Protein AF-A0A7S1DFW3-F1 (afdb_monomer)

Foldseek 3Di:
DVCLPDADDPPPPDPVCSVVSVVVNVVSVVVVVVVVVVVVVVVVLVVVLVVLVVVLVVLVCVPVVDPDDPVSVVVSVVSNVVSVVVVVVSVVVVVVVVVVVVVPPPPDD

InterPro domains:
  IPR003660 HAMP domain [PS50885] (4-36)
  IPR003661 Signal transduction histidine kinase, dimerisation/phosphoacceptor domain [PF00512] (39-103)
  IPR003661 Signal transduction histidine kinase, dimerisation/phosphoacceptor domain [SM00388] (37-103)
  IPR003661 Signal transduction histidine kinase, dimerisation/phosphoacceptor domain [cd00082] (36-99)
  IPR036097 Signal transduction histidine kinase, dimerisation/phosphoacceptor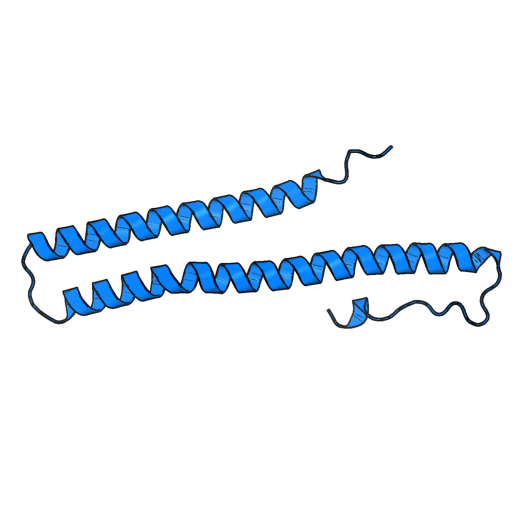 domain superfamily [SSF47384] (20-103)
  IPR050428 Two-component system sensor histidine kinase [PTHR45436] (8-105)

Mean predicted aligned error: 8.27 Å

Solvent-accessible surface area (backbone atoms only — not comparable to full-atom values): 6391 Å² total; per-residue (Å²): 120,86,70,55,79,64,68,75,77,66,80,93,56,56,78,86,48,42,63,52,44,52,54,50,40,53,51,39,50,55,54,42,52,54,48,54,53,51,52,52,52,53,52,53,48,56,52,63,56,45,54,52,52,52,49,45,50,53,53,49,52,62,54,70,72,49,94,71,54,74,65,60,53,49,53,53,51,51,56,40,49,53,45,50,50,51,52,51,48,52,54,50,52,51,56,49,51,64,50,50,71,71,58,70,79,81,80,85,132

Structure (mmCIF, N/CA/C/O backbone):
data_AF-A0A7S1DFW3-F1
#
_entry.id   AF-A0A7S1DFW3-F1
#
loop_
_atom_site.group_PDB
_atom_site.id
_atom_site.type_symbol
_atom_site.label_atom_id
_atom_site.label_alt_id
_atom_site.label_comp_id
_atom_site.label_asym_id
_atom_site.label_entity_id
_atom_site.label_seq_id
_atom_site.pdbx_PDB_ins_code
_atom_site.Cartn_x
_atom_site.Cartn_y
_atom_site.Cartn_z
_atom_site.occupancy
_atom_site.B_iso_or_equiv
_atom_site.auth_seq_id
_atom_site.auth_comp_id
_atom_site.auth_asym_id
_atom_site.auth_atom_id
_atom_site.pdbx_PDB_model_num
ATOM 1 N N . PRO A 1 1 ? -6.411 -7.796 17.836 1.00 51.22 1 PRO A N 1
ATOM 2 C CA . PRO A 1 1 ? -6.300 -8.142 19.282 1.00 51.22 1 PRO A CA 1
ATOM 3 C C . PRO A 1 1 ? -7.459 -9.057 19.731 1.00 51.22 1 PRO A C 1
ATOM 5 O O . PRO A 1 1 ? -8.610 -8.639 19.691 1.00 51.22 1 PRO A O 1
ATOM 8 N N . ARG A 1 2 ? -7.179 -10.301 20.155 1.00 54.50 2 ARG A N 1
ATOM 9 C CA . ARG A 1 2 ? -8.213 -11.306 20.514 1.00 54.50 2 ARG A CA 1
ATOM 10 C C . ARG A 1 2 ? -9.124 -10.928 21.695 1.00 54.50 2 ARG A C 1
ATOM 12 O O . ARG A 1 2 ? -10.146 -11.567 21.886 1.00 54.50 2 ARG A O 1
ATOM 19 N N . ALA A 1 3 ? -8.760 -9.925 22.494 1.00 65.75 3 ALA A N 1
ATOM 20 C CA . ALA A 1 3 ? -9.530 -9.527 23.675 1.00 65.75 3 ALA A CA 1
ATOM 21 C C . ALA A 1 3 ? -10.762 -8.661 23.349 1.00 65.75 3 ALA A C 1
ATOM 23 O O . ALA A 1 3 ? -11.665 -8.573 24.171 1.00 65.75 3 ALA A O 1
ATOM 24 N N . LEU A 1 4 ? -10.817 -8.047 22.159 1.00 65.00 4 LEU A N 1
ATOM 25 C CA . LEU A 1 4 ? -11.912 -7.147 21.779 1.00 65.00 4 LEU A CA 1
ATOM 26 C C . LEU A 1 4 ? -13.193 -7.875 21.384 1.00 65.00 4 LEU A C 1
ATOM 28 O O . LEU A 1 4 ? -14.224 -7.228 21.341 1.00 65.00 4 LEU A O 1
ATOM 32 N N . SER A 1 5 ? -13.156 -9.183 21.119 1.00 74.88 5 SER A N 1
ATOM 33 C CA . SER A 1 5 ? -14.349 -9.995 20.844 1.00 74.88 5 SER A CA 1
ATOM 34 C C . SER A 1 5 ? -15.020 -10.520 22.117 1.00 74.88 5 SER A C 1
ATOM 36 O O . SER A 1 5 ? -16.116 -11.071 22.057 1.00 74.88 5 SER A O 1
ATOM 38 N N . LEU A 1 6 ? -14.365 -10.386 23.275 1.00 80.12 6 LEU A N 1
ATOM 39 C CA . LEU A 1 6 ? -14.953 -10.749 24.558 1.00 80.12 6 LEU A CA 1
ATOM 40 C C . LEU A 1 6 ? -15.953 -9.657 24.965 1.00 80.12 6 LEU A C 1
ATOM 42 O O . LEU A 1 6 ? -15.651 -8.467 24.867 1.00 80.12 6 LEU A O 1
ATOM 46 N N . ARG A 1 7 ? -17.151 -10.050 25.398 1.00 83.81 7 ARG A N 1
ATOM 47 C CA . ARG A 1 7 ? -18.192 -9.133 25.887 1.00 83.81 7 ARG A CA 1
ATOM 48 C C . ARG A 1 7 ? -18.431 -9.364 27.371 1.00 83.81 7 ARG A C 1
ATOM 50 O O . ARG A 1 7 ? -18.241 -10.476 27.869 1.00 83.81 7 ARG A O 1
ATOM 57 N N . LEU A 1 8 ? -18.848 -8.313 28.069 1.00 85.31 8 LEU A N 1
ATOM 58 C CA . LEU A 1 8 ? -19.350 -8.451 29.430 1.00 85.31 8 LEU A CA 1
ATOM 59 C C . LEU A 1 8 ? -20.696 -9.180 29.381 1.00 85.31 8 LEU A C 1
ATOM 61 O O . LEU A 1 8 ? -21.563 -8.826 28.582 1.00 85.31 8 LEU A O 1
ATOM 65 N N . SER A 1 9 ? -20.849 -10.206 30.218 1.00 84.00 9 SER A N 1
ATOM 66 C CA . SER A 1 9 ? -22.119 -10.916 30.380 1.00 84.00 9 SER A CA 1
ATOM 67 C C . SER A 1 9 ? -23.075 -10.083 31.230 1.00 84.00 9 SER A C 1
ATOM 69 O O . SER A 1 9 ? -22.671 -9.562 32.267 1.00 84.00 9 SER A O 1
ATOM 71 N N . SER A 1 10 ? -24.340 -10.000 30.820 1.00 80.88 10 SER A N 1
ATOM 72 C CA . SER A 1 10 ? -25.428 -9.420 31.618 1.00 80.88 10 SER A CA 1
ATOM 73 C C . SER A 1 10 ? -26.078 -10.429 32.576 1.00 80.88 10 SER A C 1
ATOM 75 O O . SER A 1 10 ? -26.918 -10.059 33.391 1.00 80.88 10 SER A O 1
ATOM 77 N N . GLN A 1 11 ? -25.692 -11.713 32.538 1.00 82.69 11 GLN A N 1
ATOM 78 C CA . GLN A 1 11 ? -26.277 -12.719 33.431 1.00 82.69 11 GLN A CA 1
ATOM 79 C C . GLN A 1 11 ? -25.897 -12.477 34.897 1.00 82.69 11 GLN A C 1
ATOM 81 O O . GLN A 1 11 ? -24.722 -12.507 35.257 1.00 82.69 11 GLN A O 1
ATOM 86 N N . GLY A 1 12 ? -26.913 -12.322 35.751 1.00 80.19 12 GLY A N 1
ATOM 87 C CA . GLY A 1 12 ? -26.749 -12.187 37.203 1.00 80.19 12 GLY A CA 1
ATOM 88 C C . GLY A 1 12 ? -26.327 -10.793 37.669 1.00 80.19 12 GLY A C 1
ATOM 89 O O . GLY A 1 12 ? -25.971 -10.631 38.836 1.00 80.19 12 GLY A O 1
ATOM 90 N N . VAL A 1 13 ? -26.357 -9.802 36.778 1.00 84.94 13 VAL A N 1
ATOM 91 C CA . VAL A 1 13 ? -26.062 -8.403 37.097 1.00 84.94 13 VAL A CA 1
ATOM 92 C C . VAL A 1 13 ? -27.362 -7.708 37.538 1.00 84.94 13 VAL A C 1
ATOM 94 O O . VAL A 1 13 ? -28.440 -8.069 37.075 1.00 84.94 13 VAL A O 1
ATOM 97 N N . SER A 1 14 ? -27.299 -6.763 38.482 1.00 85.25 14 SER A N 1
ATOM 98 C CA . SER A 1 14 ? -28.486 -5.997 38.886 1.00 85.25 14 SER A CA 1
ATOM 99 C C . SER A 1 14 ? -28.946 -5.067 37.758 1.00 85.25 14 SER A C 1
ATOM 101 O O . SER A 1 14 ? -28.129 -4.640 36.941 1.00 85.25 14 SER A O 1
ATOM 103 N N . ALA A 1 15 ? -30.236 -4.725 37.730 1.00 81.19 15 ALA A N 1
ATOM 104 C CA . ALA A 1 15 ? -30.826 -3.903 36.670 1.00 81.19 15 ALA A CA 1
ATOM 105 C C . ALA A 1 15 ? -30.106 -2.551 36.486 1.00 81.19 15 ALA A C 1
ATOM 107 O O . ALA A 1 15 ? -29.966 -2.066 35.370 1.00 81.19 15 ALA A O 1
ATOM 108 N N . GLU A 1 16 ? -29.574 -1.962 37.561 1.00 82.12 16 GLU A N 1
ATOM 109 C CA . GLU A 1 16 ? -28.829 -0.694 37.514 1.00 82.12 16 GLU A CA 1
ATOM 110 C C . GLU A 1 16 ? -27.472 -0.806 36.801 1.00 82.12 16 GLU A C 1
ATOM 112 O O . GLU A 1 16 ? -26.908 0.195 36.361 1.00 82.12 16 GLU A O 1
ATOM 117 N N . LEU A 1 17 ? -26.920 -2.015 36.715 1.00 86.94 17 LEU A N 1
ATOM 118 C CA . LEU A 1 17 ? -25.633 -2.294 36.088 1.00 86.94 17 LEU A CA 1
ATOM 119 C C . LEU A 1 17 ? -25.786 -2.871 34.671 1.00 86.94 17 LEU A C 1
ATOM 121 O O . LEU A 1 17 ? -24.802 -2.876 33.930 1.00 86.94 17 LEU A O 1
ATOM 125 N N . GLU A 1 18 ? -26.985 -3.304 34.267 1.00 88.81 18 GLU A N 1
ATOM 126 C CA . GLU A 1 18 ? -27.271 -3.736 32.890 1.00 88.81 18 GLU A CA 1
ATOM 127 C C . GLU A 1 18 ? -26.979 -2.611 31.884 1.00 88.81 18 GLU A C 1
ATOM 129 O O . GLU A 1 18 ? -26.243 -2.822 30.918 1.00 88.81 18 GLU A O 1
ATOM 134 N N . ASP A 1 19 ? -27.419 -1.382 32.171 1.00 87.25 19 ASP A N 1
ATOM 135 C CA . ASP A 1 19 ? -27.167 -0.211 31.315 1.00 87.25 19 ASP A CA 1
ATOM 136 C C . ASP A 1 19 ? -25.668 0.100 31.144 1.00 87.25 19 ASP A C 1
ATOM 138 O O . ASP A 1 19 ? -25.217 0.572 30.087 1.00 87.25 19 ASP A O 1
ATOM 142 N N . LEU A 1 20 ? -24.870 -0.168 32.183 1.00 88.75 20 LEU A N 1
ATOM 143 C CA . LEU A 1 20 ? -23.419 0.004 32.153 1.00 88.75 20 LEU A CA 1
ATOM 144 C C . LEU A 1 20 ? -22.749 -1.091 31.316 1.00 88.75 20 LEU A C 1
ATOM 146 O O . LEU A 1 20 ? -21.878 -0.779 30.499 1.00 88.75 20 LEU A O 1
ATOM 150 N N . VAL A 1 21 ? -23.164 -2.349 31.497 1.00 91.75 21 VAL A N 1
ATOM 151 C CA . VAL A 1 21 ? -22.707 -3.501 30.701 1.00 91.75 21 VAL A CA 1
ATOM 152 C C . VAL A 1 21 ? -22.962 -3.244 29.216 1.00 91.75 21 VAL A C 1
ATOM 154 O O . VAL A 1 21 ? -22.049 -3.381 28.397 1.00 91.75 21 VAL A O 1
ATOM 157 N N . ASP A 1 22 ? -24.158 -2.775 28.879 1.00 89.94 22 ASP A N 1
ATOM 158 C CA . ASP A 1 22 ? -24.550 -2.439 27.514 1.00 89.94 22 ASP A CA 1
ATOM 159 C C . ASP A 1 22 ? -23.736 -1.277 26.940 1.00 89.94 22 ASP A C 1
ATOM 161 O O . ASP A 1 22 ? -23.247 -1.341 25.809 1.00 89.94 22 ASP A O 1
ATOM 165 N N . SER A 1 23 ? -23.545 -0.211 27.718 1.00 90.44 23 SER A N 1
ATOM 166 C CA . SER A 1 23 ? -22.745 0.943 27.290 1.00 90.44 23 SER A CA 1
ATOM 167 C C . SER A 1 23 ? -21.280 0.576 27.058 1.00 90.44 23 SER A C 1
ATOM 169 O O . SER A 1 23 ? -20.674 1.043 26.091 1.00 90.44 23 SER A O 1
ATOM 171 N N . PHE A 1 24 ? -20.719 -0.297 27.895 1.00 90.31 24 PHE A N 1
ATOM 172 C CA . PHE A 1 24 ? -19.356 -0.791 27.740 1.00 90.31 24 PHE A CA 1
ATOM 173 C C . PHE A 1 24 ? -19.211 -1.699 26.514 1.00 90.31 24 PHE A C 1
ATOM 175 O O . PHE A 1 24 ? -18.289 -1.515 25.720 1.00 90.31 24 PHE A O 1
ATOM 182 N N . ASN A 1 25 ? -20.147 -2.629 26.307 1.00 91.75 25 ASN A N 1
ATOM 183 C CA . ASN A 1 25 ? -20.162 -3.494 25.128 1.00 91.75 25 ASN A CA 1
ATOM 184 C C . ASN A 1 25 ? -20.278 -2.676 23.828 1.00 91.75 25 ASN A C 1
ATOM 186 O O . ASN A 1 25 ? -19.519 -2.928 22.895 1.00 91.75 25 ASN A O 1
ATOM 190 N N . ARG A 1 26 ? -21.103 -1.618 23.797 1.00 91.25 26 ARG A N 1
ATOM 191 C CA . ARG A 1 26 ? -21.157 -0.679 22.659 1.00 91.25 26 ARG A CA 1
ATOM 192 C C . ARG A 1 26 ? -19.833 0.047 22.416 1.00 91.25 26 ARG A C 1
ATOM 194 O O . ARG A 1 26 ? -19.457 0.278 21.269 1.00 91.25 26 ARG A O 1
ATOM 201 N N . ALA A 1 27 ? -19.119 0.438 23.472 1.00 89.81 27 ALA A N 1
ATOM 202 C CA . ALA A 1 27 ? -17.794 1.038 23.324 1.00 89.81 27 ALA A CA 1
ATOM 203 C C . ALA A 1 27 ? -16.786 0.031 22.739 1.00 89.81 27 ALA A C 1
ATOM 205 O O . ALA A 1 27 ? -16.023 0.389 21.840 1.00 89.81 27 ALA A O 1
ATOM 206 N N . LEU A 1 28 ? -16.827 -1.231 23.185 1.00 91.06 28 LEU A N 1
ATOM 207 C CA . LEU A 1 28 ? -16.022 -2.315 22.614 1.00 91.06 28 LEU A CA 1
ATOM 208 C C . LEU A 1 28 ? -16.350 -2.563 21.137 1.00 91.06 28 LEU A C 1
ATOM 210 O O . LEU A 1 28 ? -15.422 -2.727 20.349 1.00 91.06 28 LEU A O 1
ATOM 214 N N . ASP A 1 29 ? -17.627 -2.526 20.748 1.00 89.94 29 ASP A N 1
ATOM 215 C CA . ASP A 1 29 ? -18.044 -2.675 19.347 1.00 89.94 29 ASP A CA 1
ATOM 216 C C . ASP A 1 29 ? -17.436 -1.581 18.460 1.00 89.94 29 ASP A C 1
ATOM 218 O O . ASP A 1 29 ? -16.923 -1.871 17.379 1.00 89.94 29 ASP A O 1
ATOM 222 N N . ARG A 1 30 ? -17.417 -0.326 18.930 1.00 87.06 30 ARG A N 1
ATOM 223 C CA . ARG A 1 30 ? -16.800 0.792 18.192 1.00 87.06 30 ARG A CA 1
ATOM 224 C C . ARG A 1 30 ? -15.296 0.590 18.006 1.00 87.06 30 ARG A C 1
ATOM 226 O O . ARG A 1 30 ? -14.785 0.833 16.917 1.00 87.06 30 ARG A O 1
ATOM 233 N N . VAL A 1 31 ? -14.591 0.121 19.037 1.00 88.12 31 VAL A N 1
ATOM 234 C CA . VAL A 1 31 ? -13.146 -0.162 18.955 1.00 88.12 31 VAL A CA 1
ATOM 235 C C . VAL A 1 31 ? -12.864 -1.354 18.041 1.00 88.12 31 VAL A C 1
ATOM 237 O O . VAL A 1 31 ? -11.932 -1.302 17.241 1.00 88.12 31 VAL A O 1
ATOM 240 N N . GLN A 1 32 ? -13.661 -2.419 18.139 1.00 88.25 32 GLN A N 1
ATOM 241 C CA . GLN A 1 32 ? -13.523 -3.590 17.279 1.00 88.25 32 GLN A CA 1
ATOM 242 C C . GLN A 1 32 ? -13.749 -3.220 15.811 1.00 88.25 32 GLN A C 1
ATOM 244 O O . GLN A 1 32 ? -12.903 -3.530 14.977 1.00 88.25 32 GLN A O 1
ATOM 249 N N . SER A 1 33 ? -14.826 -2.489 15.518 1.00 86.31 33 SER A N 1
ATOM 250 C CA . SER A 1 33 ? -15.130 -2.010 14.171 1.00 86.31 33 SER A CA 1
ATOM 251 C C . SER A 1 33 ? -13.999 -1.143 13.613 1.00 86.31 33 SER A C 1
ATOM 253 O O . SER A 1 33 ? -13.554 -1.371 12.493 1.00 86.31 33 SER A O 1
ATOM 255 N N . ALA A 1 34 ? -13.462 -0.199 14.392 1.00 84.81 34 ALA A N 1
ATOM 256 C CA . ALA A 1 34 ? -12.324 0.615 13.957 1.00 84.81 34 ALA A CA 1
ATOM 257 C C . ALA A 1 34 ? -11.076 -0.234 13.645 1.00 84.81 34 ALA A C 1
ATOM 259 O O . ALA A 1 34 ? -10.368 0.035 12.677 1.00 84.81 34 ALA A O 1
ATOM 260 N N . TYR A 1 35 ? -10.817 -1.281 14.434 1.00 85.88 35 TYR A N 1
ATOM 261 C CA . TYR A 1 35 ? -9.688 -2.179 14.196 1.00 85.88 35 TYR A CA 1
ATOM 262 C C . TYR A 1 35 ? -9.861 -3.011 12.919 1.00 85.88 35 TYR A C 1
ATOM 264 O O . TYR A 1 35 ? -8.915 -3.140 12.148 1.00 85.88 35 TYR A O 1
ATOM 272 N N . GLU A 1 36 ? -11.058 -3.551 12.682 1.00 87.00 36 GLU A N 1
ATOM 273 C CA . GLU A 1 36 ? -11.381 -4.316 11.470 1.00 87.00 36 GLU A CA 1
ATOM 274 C C . GLU A 1 36 ? -11.233 -3.452 10.207 1.00 87.00 36 GLU A C 1
ATOM 276 O O . GLU A 1 36 ? -10.628 -3.889 9.229 1.00 87.00 36 GLU A O 1
ATOM 281 N N . HIS A 1 37 ? -11.700 -2.198 10.248 1.00 84.75 37 HIS A N 1
ATOM 282 C CA . HIS A 1 37 ? -11.505 -1.249 9.147 1.00 84.75 37 HIS A CA 1
ATOM 283 C C . HIS A 1 37 ? -10.024 -0.941 8.905 1.00 84.75 37 HIS A C 1
ATOM 285 O O . HIS A 1 37 ? -9.589 -0.914 7.756 1.00 84.75 37 HIS A O 1
ATOM 291 N N . LEU A 1 38 ? -9.237 -0.747 9.968 1.00 84.81 38 LEU A N 1
ATOM 292 C CA . LEU A 1 38 ? -7.800 -0.497 9.848 1.00 84.81 38 LEU A CA 1
ATOM 293 C C . LEU A 1 38 ? -7.055 -1.692 9.236 1.00 84.81 38 LEU A C 1
ATOM 295 O O . LEU A 1 38 ? -6.158 -1.500 8.416 1.00 84.81 38 LEU A O 1
ATOM 299 N N . GLU A 1 39 ? -7.409 -2.916 9.629 1.00 87.00 39 GLU A N 1
ATOM 300 C CA . GLU A 1 39 ? -6.802 -4.138 9.093 1.00 87.00 39 GLU A CA 1
ATOM 301 C C . GLU A 1 39 ? -7.106 -4.305 7.599 1.00 87.00 39 GLU A C 1
ATOM 303 O O . GLU A 1 39 ? -6.181 -4.518 6.812 1.00 87.00 39 GLU A O 1
ATOM 308 N N . ALA A 1 40 ? -8.371 -4.130 7.201 1.00 86.69 40 ALA A N 1
ATOM 309 C CA . ALA A 1 40 ? -8.781 -4.172 5.798 1.00 86.69 40 ALA A CA 1
ATOM 310 C C . ALA A 1 40 ? -8.071 -3.088 4.970 1.00 86.69 40 ALA A C 1
ATOM 312 O O . ALA A 1 40 ? -7.422 -3.394 3.972 1.00 86.69 40 ALA A O 1
ATOM 313 N N . PHE A 1 41 ? -8.087 -1.841 5.447 1.00 85.00 41 PHE A N 1
ATOM 314 C CA . PHE A 1 41 ? -7.411 -0.724 4.789 1.00 85.00 41 PHE A CA 1
ATOM 315 C C . PHE A 1 41 ? -5.903 -0.960 4.630 1.00 85.00 41 PHE A C 1
ATOM 317 O O . PHE A 1 41 ? -5.331 -0.712 3.568 1.00 85.00 41 PHE A O 1
ATOM 324 N N . SER A 1 42 ? -5.241 -1.478 5.670 1.00 86.12 42 SER A N 1
ATOM 325 C CA . SER A 1 42 ? -3.815 -1.802 5.611 1.00 86.12 42 SER A CA 1
ATOM 326 C C . SER A 1 42 ? -3.512 -2.889 4.577 1.00 86.12 42 SER A C 1
ATOM 328 O O . SER A 1 42 ? -2.451 -2.839 3.949 1.00 86.12 42 SER A O 1
ATOM 330 N N . ALA A 1 43 ? -4.391 -3.882 4.424 1.00 89.31 43 ALA A N 1
ATOM 331 C CA . ALA A 1 43 ? -4.228 -4.936 3.428 1.00 89.31 43 ALA A CA 1
ATOM 332 C C . ALA A 1 43 ? -4.382 -4.384 2.003 1.00 89.31 43 ALA A C 1
ATOM 334 O O . ALA A 1 43 ? -3.528 -4.660 1.153 1.00 89.31 43 ALA A O 1
ATOM 335 N N . ASP A 1 44 ? -5.404 -3.557 1.779 1.00 89.44 44 ASP A N 1
ATOM 336 C CA . ASP A 1 44 ? -5.690 -2.939 0.482 1.00 89.44 44 ASP A CA 1
ATOM 337 C C . ASP A 1 44 ? -4.532 -2.053 0.025 1.00 89.44 44 ASP A C 1
ATOM 339 O O . ASP A 1 44 ? -4.011 -2.221 -1.078 1.00 89.44 44 ASP A O 1
ATOM 343 N N . VAL A 1 45 ? -4.022 -1.194 0.911 1.00 89.44 45 VAL A N 1
ATOM 344 C CA . VAL A 1 45 ? -2.842 -0.376 0.607 1.00 89.44 45 VAL A CA 1
ATOM 345 C C . VAL A 1 45 ? -1.638 -1.246 0.286 1.00 89.44 45 VAL A C 1
ATOM 347 O O . VAL A 1 45 ? -0.911 -0.976 -0.669 1.00 89.44 45 VAL A O 1
ATOM 350 N N . ALA A 1 46 ? -1.371 -2.279 1.087 1.00 90.69 46 ALA A N 1
ATOM 351 C CA . ALA A 1 46 ? -0.210 -3.125 0.846 1.00 90.69 46 ALA A CA 1
ATOM 352 C C . ALA A 1 46 ? -0.273 -3.791 -0.541 1.00 90.69 46 ALA A C 1
ATOM 354 O O . ALA A 1 46 ? 0.773 -4.037 -1.145 1.00 90.69 46 ALA A O 1
ATOM 355 N N . HIS A 1 47 ? -1.472 -4.089 -1.047 1.00 93.00 47 HIS A N 1
ATOM 356 C CA . HIS A 1 47 ? -1.680 -4.575 -2.412 1.00 93.00 47 HIS A CA 1
ATOM 357 C C . HIS A 1 47 ? -1.492 -3.476 -3.462 1.00 93.00 47 HIS A C 1
ATOM 359 O O . HIS A 1 47 ? -0.729 -3.679 -4.411 1.00 93.00 47 HIS A O 1
ATOM 365 N N . GLU A 1 48 ? -2.115 -2.317 -3.265 1.00 91.81 48 GLU A N 1
ATOM 366 C CA . GLU A 1 48 ? -2.010 -1.150 -4.150 1.00 91.81 48 GLU A CA 1
ATOM 367 C C . GLU A 1 48 ? -0.554 -0.691 -4.325 1.00 91.81 48 GLU A C 1
ATOM 369 O O . GLU A 1 48 ? -0.122 -0.471 -5.450 1.00 91.81 48 GLU A O 1
ATOM 374 N N . LEU A 1 49 ? 0.250 -0.648 -3.254 1.00 93.88 49 LEU A N 1
ATOM 375 C CA . LEU A 1 49 ? 1.672 -0.271 -3.317 1.00 93.88 49 LEU A CA 1
ATOM 376 C C . LEU A 1 49 ? 2.549 -1.346 -3.976 1.00 93.88 49 LEU A C 1
ATOM 378 O O . LEU A 1 49 ? 3.550 -1.027 -4.621 1.00 93.88 49 LEU A O 1
ATOM 382 N N . ARG A 1 50 ? 2.211 -2.631 -3.807 1.00 94.81 50 ARG A N 1
ATOM 383 C CA . ARG A 1 50 ? 3.023 -3.745 -4.326 1.00 94.81 50 ARG A CA 1
ATOM 384 C C . ARG A 1 50 ? 3.087 -3.728 -5.849 1.00 94.81 50 ARG A C 1
ATOM 386 O O . ARG A 1 50 ? 4.152 -3.955 -6.408 1.00 94.81 50 ARG A O 1
ATOM 393 N N . THR A 1 51 ? 1.971 -3.443 -6.506 1.00 95.19 51 THR A N 1
ATOM 394 C CA . THR A 1 51 ? 1.851 -3.467 -7.970 1.00 95.19 51 THR A CA 1
ATOM 395 C C . THR A 1 51 ? 2.807 -2.499 -8.693 1.00 95.19 51 THR A C 1
ATOM 397 O O . THR A 1 51 ? 3.604 -2.969 -9.515 1.00 95.19 51 THR A O 1
ATOM 400 N N . PRO A 1 52 ? 2.812 -1.180 -8.410 1.00 94.75 52 PRO A N 1
ATOM 401 C CA . PRO A 1 52 ? 3.746 -0.246 -9.034 1.00 94.75 52 PRO A CA 1
ATOM 402 C C . PRO A 1 52 ? 5.195 -0.548 -8.637 1.00 94.75 52 PRO A C 1
ATOM 404 O O . PRO A 1 52 ? 6.074 -0.484 -9.492 1.00 94.75 52 PRO A O 1
ATOM 407 N N . LEU A 1 53 ? 5.459 -0.974 -7.394 1.00 96.94 53 LEU A N 1
ATOM 408 C CA . LEU A 1 53 ? 6.809 -1.367 -6.972 1.00 96.94 53 LEU A CA 1
ATOM 409 C C . LEU A 1 53 ? 7.342 -2.559 -7.772 1.00 96.94 53 LEU A C 1
ATOM 411 O O . LEU A 1 53 ? 8.456 -2.500 -8.288 1.00 96.94 53 LEU A O 1
ATOM 415 N N . THR A 1 54 ? 6.554 -3.627 -7.909 1.00 97.25 54 THR A N 1
ATOM 416 C CA . THR A 1 54 ? 6.933 -4.790 -8.721 1.00 97.25 54 THR A CA 1
ATOM 417 C C . THR A 1 54 ? 7.155 -4.389 -1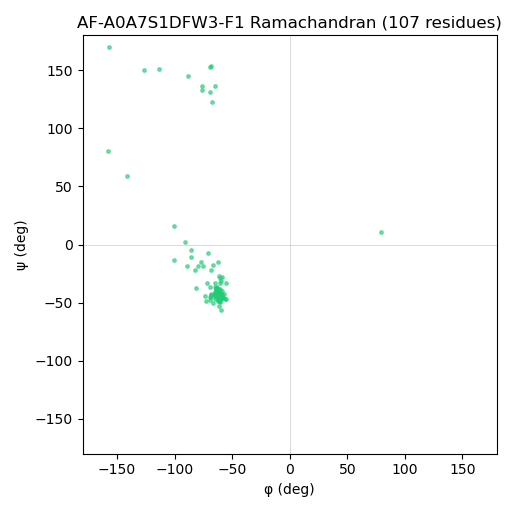0.176 1.00 97.25 54 THR A C 1
ATOM 419 O O . THR A 1 54 ? 8.147 -4.803 -10.768 1.00 97.25 54 THR A O 1
ATOM 422 N N . THR A 1 55 ? 6.296 -3.531 -10.728 1.00 95.88 55 THR A N 1
ATOM 423 C CA . THR A 1 55 ? 6.417 -3.053 -12.113 1.00 95.88 55 THR A CA 1
ATOM 424 C C . THR A 1 55 ? 7.717 -2.279 -12.328 1.00 95.88 55 THR A C 1
ATOM 426 O O . THR A 1 55 ? 8.460 -2.578 -13.262 1.00 95.88 55 THR A O 1
ATOM 429 N N . MET A 1 56 ? 8.040 -1.339 -11.435 1.00 97.69 56 MET A N 1
ATOM 430 C CA . MET A 1 56 ? 9.280 -0.561 -11.500 1.00 97.69 56 MET A CA 1
ATOM 431 C C . MET A 1 56 ? 10.528 -1.435 -11.350 1.00 97.69 56 MET A C 1
ATOM 433 O O . MET A 1 56 ? 11.512 -1.235 -12.066 1.00 97.69 56 MET A O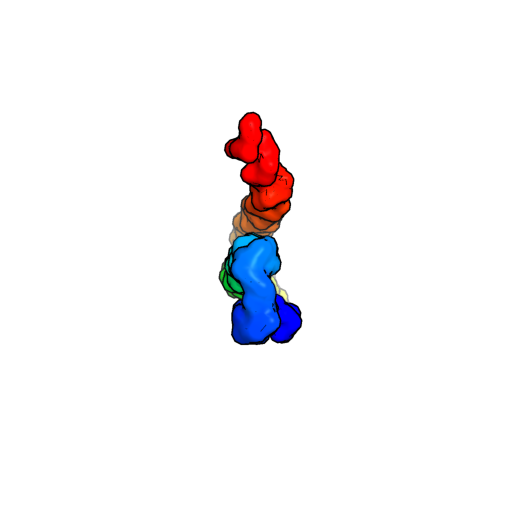 1
ATOM 437 N N . ILE A 1 57 ? 10.505 -2.399 -10.421 1.00 97.56 57 ILE A N 1
ATOM 438 C CA . ILE A 1 57 ? 11.614 -3.339 -10.215 1.00 97.56 57 ILE A CA 1
ATOM 439 C C . ILE A 1 57 ? 11.835 -4.152 -11.490 1.00 97.56 57 ILE A C 1
ATOM 441 O O . ILE A 1 57 ? 12.940 -4.135 -12.024 1.00 97.56 57 ILE A O 1
ATOM 445 N N . SER A 1 58 ? 10.789 -4.780 -12.030 1.00 97.31 58 SER A N 1
ATOM 446 C CA . SER A 1 58 ? 10.902 -5.594 -13.242 1.00 97.31 58 SER A CA 1
ATOM 447 C C . SER A 1 58 ? 11.339 -4.778 -14.460 1.00 97.31 58 SER A C 1
ATOM 449 O O . SER A 1 58 ? 12.188 -5.236 -15.221 1.00 97.31 58 SER A O 1
ATOM 451 N N . ALA A 1 59 ? 10.824 -3.558 -14.637 1.00 95.69 59 ALA A N 1
ATOM 452 C CA . ALA A 1 59 ? 11.271 -2.668 -15.709 1.00 95.69 59 ALA A CA 1
ATOM 453 C C . ALA A 1 59 ? 12.767 -2.338 -15.574 1.00 95.69 59 ALA A C 1
ATOM 455 O O . ALA A 1 59 ? 13.520 -2.410 -16.544 1.00 95.69 59 ALA A O 1
ATOM 456 N N . THR A 1 60 ? 13.220 -2.062 -14.350 1.00 96.38 60 THR A N 1
ATOM 457 C CA . THR A 1 60 ? 14.632 -1.782 -14.065 1.00 96.38 60 THR A CA 1
ATOM 458 C C . THR A 1 60 ? 15.514 -3.009 -14.312 1.00 96.38 60 THR A C 1
ATOM 460 O O . THR A 1 60 ? 16.569 -2.887 -14.927 1.00 96.38 60 THR A O 1
ATOM 463 N N . GLU A 1 61 ? 15.088 -4.201 -13.892 1.00 97.00 61 GLU A N 1
ATOM 464 C CA . GLU A 1 61 ? 15.803 -5.458 -14.152 1.00 97.00 61 GLU A CA 1
ATOM 465 C C . GLU A 1 61 ? 15.949 -5.730 -15.656 1.00 97.00 61 GLU A C 1
ATOM 467 O O . GLU A 1 61 ? 17.029 -6.105 -16.117 1.00 97.00 61 GLU A O 1
ATOM 472 N N . VAL A 1 62 ? 14.890 -5.491 -16.437 1.00 95.06 62 VAL A N 1
ATOM 473 C CA . VAL A 1 62 ? 14.905 -5.644 -17.900 1.00 95.06 62 VAL A CA 1
ATOM 474 C C . VAL A 1 62 ? 15.885 -4.674 -18.560 1.00 95.06 62 VAL A C 1
ATOM 476 O O . VAL A 1 62 ? 16.592 -5.059 -19.501 1.00 95.06 62 VAL A O 1
ATOM 479 N N . GLU A 1 63 ? 15.954 -3.432 -18.087 1.00 94.81 63 GLU A N 1
ATOM 480 C CA . GLU A 1 63 ? 16.918 -2.457 -18.599 1.00 94.81 63 GLU A CA 1
ATOM 481 C C . GLU A 1 63 ? 18.358 -2.809 -18.212 1.00 94.81 63 GLU A C 1
ATOM 483 O O . GLU A 1 63 ? 19.253 -2.665 -19.040 1.00 94.81 63 GLU A O 1
ATOM 488 N N . LEU A 1 64 ? 18.588 -3.355 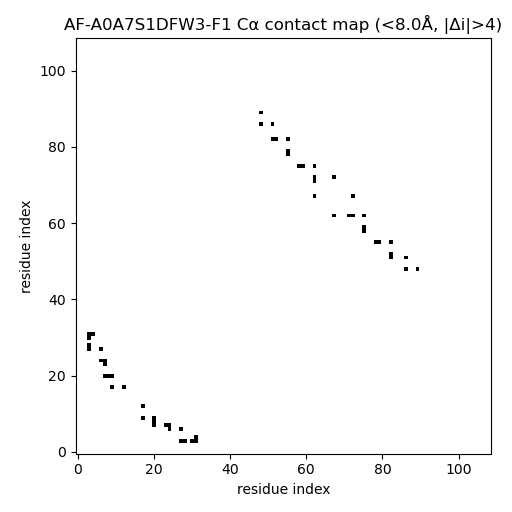-17.015 1.00 95.31 64 LEU A N 1
ATOM 489 C CA . LEU A 1 64 ? 19.918 -3.773 -16.552 1.00 95.31 64 LEU A CA 1
ATOM 490 C C . LEU A 1 64 ? 20.420 -5.084 -17.180 1.00 95.31 64 LEU A C 1
ATOM 492 O O . LEU A 1 64 ? 21.620 -5.354 -17.147 1.00 95.31 64 LEU A O 1
ATOM 496 N N . ALA A 1 65 ? 19.539 -5.905 -17.757 1.00 96.06 65 ALA A N 1
ATOM 497 C CA . ALA A 1 65 ? 19.895 -7.220 -18.296 1.00 96.06 65 ALA A CA 1
ATOM 498 C C . ALA A 1 65 ? 20.823 -7.178 -19.528 1.00 96.06 65 ALA A C 1
ATOM 500 O O . ALA A 1 65 ? 21.415 -8.198 -19.889 1.00 96.06 65 ALA A O 1
ATOM 501 N N . ARG A 1 66 ? 20.930 -6.034 -20.211 1.00 93.25 66 ARG A N 1
ATOM 502 C CA . ARG A 1 66 ? 21.779 -5.848 -21.397 1.00 93.25 66 ARG A CA 1
ATOM 503 C C . ARG A 1 66 ? 22.117 -4.377 -21.600 1.00 93.25 66 ARG A C 1
ATOM 505 O O . ARG A 1 66 ? 21.522 -3.512 -20.977 1.00 93.25 66 ARG A O 1
ATOM 512 N N . GLU A 1 67 ? 23.042 -4.093 -22.508 1.00 93.44 67 GLU A N 1
ATOM 513 C CA . GLU A 1 67 ? 23.359 -2.719 -22.895 1.00 93.44 67 GLU A CA 1
ATOM 514 C C . GLU A 1 67 ? 22.158 -2.056 -23.596 1.00 93.44 67 GLU A C 1
ATOM 516 O O . GLU A 1 67 ? 21.481 -2.680 -24.422 1.00 93.44 67 GLU A O 1
ATOM 521 N N . ARG A 1 68 ? 21.877 -0.799 -23.233 1.00 93.62 68 ARG A N 1
ATOM 522 C CA . ARG A 1 68 ? 20.687 -0.047 -23.652 1.00 93.62 68 ARG A CA 1
ATOM 523 C C . ARG A 1 68 ? 21.056 1.285 -24.256 1.00 93.62 68 ARG A C 1
ATOM 525 O O . ARG A 1 68 ? 22.048 1.915 -23.886 1.00 93.62 68 ARG A O 1
ATOM 532 N N . THR A 1 69 ? 20.217 1.741 -25.170 1.00 96.44 69 THR A N 1
ATOM 533 C CA . THR A 1 69 ? 20.317 3.105 -25.667 1.00 96.44 69 THR A CA 1
ATOM 534 C C . THR A 1 69 ? 19.910 4.091 -24.576 1.00 96.44 69 THR A C 1
ATOM 536 O O . THR A 1 69 ? 19.073 3.817 -23.717 1.00 96.44 69 THR A O 1
ATOM 539 N N . VAL A 1 70 ? 20.458 5.303 -24.645 1.00 96.44 70 VAL A N 1
ATOM 540 C CA . VAL A 1 70 ? 20.067 6.394 -23.739 1.00 96.44 70 VAL A CA 1
ATOM 541 C C . VAL A 1 70 ? 18.564 6.706 -23.841 1.00 96.44 70 VAL A C 1
ATOM 543 O O . VAL A 1 70 ? 17.973 7.178 -22.875 1.00 96.44 70 VAL A O 1
ATOM 546 N N . ALA A 1 71 ? 17.940 6.454 -24.996 1.00 96.19 71 ALA A N 1
ATOM 547 C CA . ALA A 1 71 ? 16.507 6.654 -25.192 1.00 96.19 71 ALA A CA 1
ATOM 548 C C . ALA A 1 71 ? 15.662 5.644 -24.395 1.00 96.19 71 ALA A C 1
ATOM 550 O O . ALA A 1 71 ? 14.766 6.073 -23.677 1.00 96.19 71 ALA A O 1
ATOM 551 N N . GLU A 1 72 ? 15.986 4.346 -24.458 1.00 94.25 72 GLU A N 1
ATOM 552 C CA . GLU A 1 72 ? 15.299 3.288 -23.686 1.00 94.25 72 GLU A CA 1
ATOM 553 C C . GLU A 1 72 ? 15.407 3.524 -22.171 1.00 94.25 72 GLU A C 1
ATOM 555 O O . GLU A 1 72 ? 14.413 3.456 -21.445 1.00 94.25 72 GLU A O 1
ATOM 560 N N . LEU A 1 73 ? 16.602 3.904 -21.700 1.00 96.31 73 LEU A N 1
ATOM 561 C CA . LEU A 1 73 ? 16.819 4.221 -20.288 1.00 96.31 73 LEU A CA 1
ATOM 562 C C . LEU A 1 73 ? 15.993 5.430 -19.839 1.00 96.31 73 LEU A C 1
ATOM 564 O O . LEU A 1 73 ? 15.426 5.418 -18.749 1.00 96.31 73 LEU A O 1
ATOM 568 N N . ARG A 1 74 ? 15.914 6.484 -20.662 1.00 97.00 74 ARG A N 1
ATOM 569 C CA . ARG A 1 74 ? 15.096 7.666 -20.347 1.00 97.00 74 ARG A CA 1
ATOM 570 C C . ARG A 1 74 ? 13.616 7.326 -20.268 1.00 97.00 74 ARG A C 1
ATOM 572 O O . ARG A 1 74 ? 12.969 7.788 -19.338 1.00 97.00 74 ARG A O 1
ATOM 579 N N . ASP A 1 75 ? 13.115 6.521 -21.198 1.00 96.00 75 ASP A N 1
ATOM 580 C CA . ASP A 1 75 ? 11.716 6.091 -21.213 1.00 96.00 75 ASP A CA 1
ATOM 581 C C . ASP A 1 75 ? 11.361 5.304 -19.941 1.00 96.00 75 ASP A C 1
ATOM 583 O O . ASP A 1 75 ? 10.418 5.646 -19.225 1.00 96.00 75 ASP A O 1
ATOM 587 N N . THR A 1 76 ? 12.211 4.344 -19.564 1.00 96.06 76 THR A N 1
ATOM 588 C 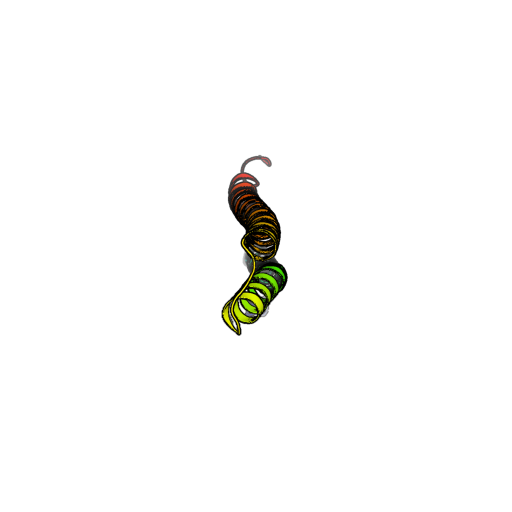CA . THR A 1 76 ? 12.030 3.566 -18.328 1.00 96.06 76 THR A CA 1
ATOM 589 C C . THR A 1 76 ? 12.091 4.444 -17.078 1.00 96.06 76 THR A C 1
ATOM 591 O O . THR A 1 76 ? 11.262 4.310 -16.178 1.00 96.06 76 THR A O 1
ATOM 594 N N . LEU A 1 77 ? 13.044 5.379 -17.008 1.00 97.06 77 LEU A N 1
ATOM 595 C CA . LEU A 1 77 ? 13.139 6.318 -15.888 1.00 97.06 77 LEU A CA 1
ATOM 596 C C . LEU A 1 77 ? 11.914 7.237 -15.800 1.00 97.06 77 LEU A C 1
ATOM 598 O O . LEU A 1 77 ? 11.463 7.527 -14.693 1.00 97.06 77 LEU A O 1
ATOM 602 N N . SER A 1 78 ? 11.360 7.666 -16.935 1.00 97.44 78 SER A N 1
ATOM 603 C CA . SER A 1 78 ? 10.122 8.446 -16.982 1.00 97.44 78 SER A CA 1
ATOM 604 C C . SER A 1 78 ? 8.924 7.648 -16.456 1.00 97.44 78 SER A C 1
ATOM 606 O O . SER A 1 78 ? 8.199 8.164 -15.606 1.00 97.44 78 SER A O 1
ATOM 608 N N . GLY A 1 79 ? 8.759 6.386 -16.865 1.00 96.19 79 GLY A N 1
ATOM 609 C CA . GLY A 1 79 ? 7.698 5.514 -16.338 1.00 96.19 79 GLY A CA 1
ATOM 610 C C . GLY A 1 79 ? 7.849 5.217 -14.839 1.00 96.19 79 GLY A C 1
ATOM 611 O O . GLY A 1 79 ? 6.879 5.256 -14.075 1.00 96.19 79 GLY A O 1
ATOM 612 N N . ASN A 1 80 ? 9.084 5.004 -14.379 1.00 97.19 80 ASN A N 1
ATOM 613 C CA . ASN A 1 80 ? 9.383 4.843 -12.956 1.00 97.19 80 ASN A CA 1
ATOM 614 C C . ASN A 1 80 ? 9.065 6.114 -12.155 1.00 97.19 80 ASN A C 1
ATOM 616 O O . ASN A 1 80 ? 8.541 6.023 -11.046 1.00 97.19 80 ASN A O 1
ATOM 620 N N . LEU A 1 81 ? 9.354 7.299 -12.702 1.00 97.75 81 LEU A N 1
ATOM 621 C CA . LEU A 1 81 ? 9.049 8.572 -12.050 1.00 97.75 81 LEU A CA 1
ATOM 622 C C . LEU A 1 81 ? 7.538 8.783 -11.888 1.00 97.75 81 LEU A C 1
ATOM 624 O O . LEU A 1 81 ? 7.094 9.220 -10.828 1.00 97.75 81 LEU A O 1
ATOM 628 N N . GLU A 1 82 ? 6.742 8.434 -12.898 1.00 96.38 82 GLU A N 1
ATOM 629 C CA . GLU A 1 82 ? 5.280 8.483 -12.799 1.00 96.38 82 GLU A CA 1
ATOM 630 C C . GLU A 1 82 ? 4.762 7.555 -11.690 1.00 96.38 82 GLU A C 1
ATOM 632 O O . GLU A 1 82 ? 3.977 7.976 -10.838 1.00 96.38 82 GLU A O 1
ATOM 637 N N . SER A 1 83 ? 5.276 6.325 -11.634 1.00 95.94 83 SER A N 1
ATOM 638 C CA . SER A 1 83 ? 4.926 5.358 -10.585 1.00 95.94 83 SER A CA 1
ATOM 639 C C . SER A 1 83 ? 5.308 5.862 -9.184 1.00 95.94 83 SER A C 1
ATOM 641 O O . SER A 1 83 ? 4.537 5.721 -8.236 1.00 95.94 83 SER A O 1
ATOM 643 N N . LEU A 1 84 ? 6.460 6.528 -9.037 1.00 97.12 84 LEU A N 1
ATOM 644 C CA . LEU A 1 84 ? 6.872 7.168 -7.779 1.00 97.12 84 LEU A CA 1
ATOM 645 C C . LEU A 1 84 ? 5.939 8.314 -7.363 1.00 97.12 84 LEU A C 1
ATOM 647 O O . LEU A 1 84 ? 5.660 8.481 -6.171 1.00 97.12 84 LEU A O 1
ATOM 651 N N . HIS A 1 85 ? 5.432 9.095 -8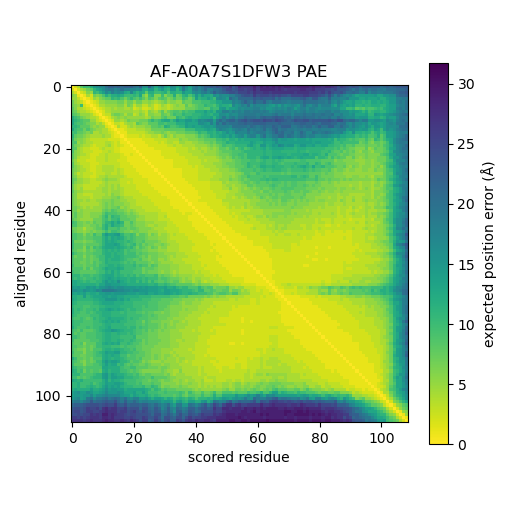.319 1.00 96.69 85 HIS A N 1
ATOM 652 C CA . HIS A 1 85 ? 4.421 10.113 -8.034 1.00 96.69 85 HIS A CA 1
ATOM 653 C C . HIS A 1 85 ? 3.108 9.486 -7.559 1.00 96.69 85 HIS A C 1
ATOM 655 O O . HIS A 1 85 ? 2.554 9.952 -6.564 1.00 96.69 85 HIS A O 1
ATOM 661 N N . GLN A 1 86 ? 2.652 8.402 -8.192 1.00 94.06 86 GLN A N 1
ATOM 662 C CA . GLN A 1 86 ? 1.461 7.665 -7.750 1.00 94.06 86 GLN A CA 1
ATOM 663 C C . GLN A 1 86 ? 1.628 7.127 -6.321 1.00 94.06 86 GLN A C 1
ATOM 665 O O . GLN A 1 86 ? 0.757 7.337 -5.478 1.00 94.06 86 GLN A O 1
ATOM 670 N N . LEU A 1 87 ? 2.779 6.516 -6.016 1.00 95.62 87 LEU A N 1
ATOM 671 C CA . LEU A 1 87 ? 3.121 6.053 -4.667 1.00 95.62 87 LEU A CA 1
ATOM 672 C C . LEU A 1 87 ? 3.111 7.197 -3.641 1.00 95.62 87 LEU A C 1
ATOM 674 O O . LEU A 1 87 ? 2.618 7.031 -2.527 1.00 95.62 87 LEU A O 1
ATOM 678 N N . THR A 1 88 ? 3.619 8.372 -4.019 1.00 95.44 88 THR A N 1
ATOM 679 C CA . THR A 1 88 ? 3.603 9.564 -3.156 1.00 95.44 88 THR A CA 1
ATOM 680 C C . THR A 1 88 ? 2.173 10.012 -2.850 1.00 95.44 88 THR A C 1
ATOM 682 O O . THR A 1 88 ? 1.864 10.314 -1.697 1.00 95.44 88 THR A O 1
ATOM 685 N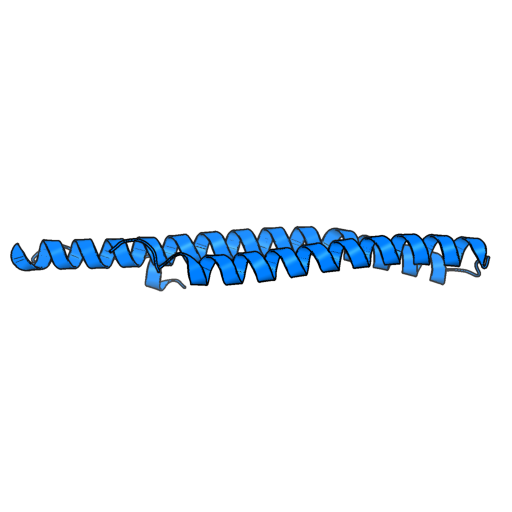 N . THR A 1 89 ? 1.292 10.033 -3.853 1.00 93.31 89 THR A N 1
ATOM 686 C CA . THR A 1 89 ? -0.128 10.368 -3.671 1.00 93.31 89 THR A CA 1
ATOM 687 C C . THR A 1 89 ? -0.809 9.385 -2.726 1.00 93.31 89 THR A C 1
ATOM 689 O O . THR A 1 89 ? -1.388 9.825 -1.738 1.00 93.31 89 THR A O 1
ATOM 692 N N . MET A 1 90 ? -0.639 8.073 -2.936 1.00 91.81 90 MET A N 1
ATOM 693 C CA . MET A 1 90 ? -1.208 7.054 -2.043 1.00 91.81 90 MET A CA 1
ATOM 694 C C . MET A 1 90 ? -0.769 7.256 -0.588 1.00 91.81 90 MET A C 1
ATOM 696 O O . MET A 1 90 ? -1.600 7.268 0.315 1.00 91.81 90 MET A O 1
ATOM 700 N N . VAL A 1 91 ? 0.527 7.475 -0.341 1.00 91.12 91 VAL A N 1
ATOM 701 C CA . VAL A 1 91 ? 1.038 7.719 1.019 1.00 91.12 91 VAL A CA 1
ATOM 702 C C . VAL A 1 91 ? 0.422 8.979 1.636 1.00 91.12 91 VAL A C 1
ATOM 704 O O . VAL A 1 91 ? 0.072 8.978 2.819 1.00 91.12 91 VAL A O 1
ATOM 707 N N . ASN A 1 92 ? 0.264 10.050 0.857 1.00 90.62 92 ASN A N 1
ATOM 708 C CA . ASN A 1 92 ? -0.371 11.277 1.335 1.00 90.62 92 ASN A CA 1
ATOM 709 C C . ASN A 1 92 ? -1.850 11.062 1.678 1.00 90.62 92 ASN A C 1
ATOM 711 O O . ASN A 1 92 ? -2.294 11.535 2.726 1.00 90.62 92 ASN A O 1
ATOM 715 N N . ASP A 1 93 ? -2.585 10.315 0.855 1.00 88.25 93 ASP A N 1
ATOM 716 C CA . ASP A 1 93 ? -3.993 9.989 1.095 1.00 88.25 93 ASP A CA 1
ATOM 717 C C . ASP A 1 93 ? -4.157 9.165 2.378 1.00 88.25 93 ASP A C 1
ATOM 719 O O . ASP A 1 93 ? -5.026 9.450 3.204 1.00 88.25 93 ASP A O 1
ATOM 723 N N . MET A 1 94 ? -3.259 8.209 2.627 1.00 87.81 94 MET A N 1
ATOM 724 C CA . MET A 1 94 ? -3.242 7.453 3.882 1.00 87.81 94 MET A CA 1
ATOM 725 C C . MET A 1 94 ? -2.982 8.336 5.103 1.00 87.81 94 MET A C 1
ATOM 727 O O . MET A 1 94 ? -3.653 8.198 6.126 1.00 87.81 94 MET A O 1
ATOM 731 N N . LEU A 1 95 ? -2.009 9.250 5.017 1.00 86.62 95 LEU A N 1
ATOM 732 C CA . LEU A 1 95 ? -1.716 10.192 6.100 1.00 86.62 95 LEU A CA 1
ATOM 733 C C . LEU A 1 95 ? -2.878 11.161 6.337 1.00 86.62 95 LEU A C 1
ATOM 735 O O . LEU A 1 95 ? -3.106 11.569 7.478 1.00 86.62 95 LEU A O 1
ATOM 739 N N . PHE A 1 96 ? -3.606 11.529 5.284 1.00 85.69 96 PHE A N 1
ATOM 740 C CA . PHE A 1 96 ? -4.816 12.334 5.385 1.00 85.69 96 PHE A CA 1
ATOM 741 C C . PHE A 1 96 ? -5.935 11.571 6.105 1.00 85.69 96 PHE A C 1
ATOM 743 O O . PHE A 1 96 ? -6.470 12.084 7.089 1.00 85.69 96 PHE A O 1
ATOM 750 N N . LEU A 1 97 ? -6.229 10.335 5.690 1.00 81.81 97 LEU A N 1
ATOM 751 C CA . LEU A 1 97 ? -7.244 9.484 6.322 1.00 81.81 97 LEU A CA 1
ATOM 752 C C . LEU A 1 97 ? -6.932 9.230 7.803 1.00 81.81 97 LEU A C 1
ATOM 754 O O . LEU A 1 97 ? -7.780 9.460 8.662 1.00 81.81 97 LEU A O 1
ATOM 758 N N . ALA A 1 98 ? -5.682 8.888 8.125 1.00 80.31 98 ALA A N 1
ATOM 759 C CA . ALA A 1 98 ? -5.249 8.669 9.505 1.00 80.31 98 ALA A CA 1
ATOM 760 C C . ALA A 1 98 ? -5.413 9.913 10.404 1.00 80.31 98 ALA A C 1
ATOM 762 O O . ALA A 1 98 ? -5.608 9.784 11.612 1.00 80.31 98 ALA A O 1
ATOM 763 N N . ARG A 1 99 ? -5.329 11.126 9.837 1.00 76.50 99 ARG A N 1
ATOM 764 C CA . ARG A 1 99 ? -5.577 12.387 10.560 1.00 76.50 99 ARG A CA 1
ATOM 765 C C . ARG A 1 99 ? -7.065 12.710 10.672 1.00 76.50 99 ARG A C 1
ATOM 767 O O . ARG A 1 99 ? -7.484 13.22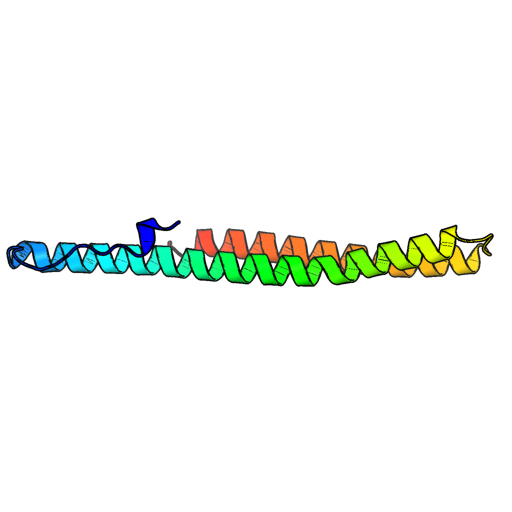8 11.705 1.00 76.50 99 ARG A O 1
ATOM 774 N N . ALA A 1 100 ? -7.852 12.420 9.638 1.00 77.50 100 ALA A N 1
ATOM 775 C CA . ALA A 1 100 ? -9.297 12.641 9.638 1.00 77.50 100 ALA A CA 1
ATOM 776 C C . ALA A 1 100 ? -9.998 11.793 10.714 1.00 77.50 100 ALA A C 1
ATOM 778 O O . ALA A 1 100 ? -10.825 12.321 11.460 1.00 77.50 100 ALA A O 1
ATOM 779 N N . ASP A 1 101 ? -9.579 10.537 10.882 1.00 67.88 101 ASP A N 1
ATOM 780 C CA . ASP A 1 101 ? -10.096 9.639 11.924 1.00 67.88 101 ASP A CA 1
ATOM 781 C C . ASP A 1 101 ? -9.838 10.155 13.351 1.00 67.88 101 ASP A C 1
ATOM 783 O O . ASP A 1 101 ? -10.617 9.886 14.264 1.00 67.88 101 ASP A O 1
ATOM 787 N N . GLN A 1 102 ? -8.788 10.957 13.558 1.00 64.75 102 GLN A N 1
ATOM 788 C CA . GLN A 1 102 ? -8.499 11.583 14.855 1.00 64.75 102 GLN A CA 1
ATOM 789 C C . GLN A 1 102 ? -9.315 12.863 15.107 1.00 64.75 102 GLN A C 1
ATOM 791 O O . GLN A 1 102 ? -9.487 13.263 16.258 1.00 64.75 102 GLN A O 1
ATOM 796 N N . GLY A 1 103 ? -9.822 13.516 14.055 1.00 58.28 103 GLY A N 1
ATOM 797 C CA . GLY A 1 103 ? -10.596 14.760 14.149 1.00 58.28 103 GLY A CA 1
ATOM 798 C C . GLY A 1 103 ? -12.109 14.565 14.313 1.00 58.28 103 GLY A C 1
ATOM 799 O O . GLY A 1 103 ? -12.800 15.480 14.761 1.00 58.28 103 GLY A O 1
ATOM 800 N N . GLY A 1 104 ? -12.636 13.379 13.988 1.00 52.75 104 GLY A N 1
ATOM 801 C CA . GLY A 1 104 ? -14.078 13.096 13.945 1.00 52.75 104 GLY A CA 1
ATOM 802 C C . GLY A 1 104 ? -14.806 13.030 15.297 1.00 52.75 104 GLY A C 1
ATOM 803 O O . GLY A 1 104 ? -16.032 12.952 15.321 1.00 52.75 104 GLY A O 1
ATOM 804 N N . THR A 1 105 ? -14.105 13.081 16.434 1.00 49.06 105 THR A N 1
ATOM 805 C CA . THR A 1 105 ? -14.724 12.966 17.772 1.00 49.06 105 THR A CA 1
ATOM 806 C C . THR A 1 105 ? -15.137 14.296 18.414 1.00 49.06 105 THR A C 1
ATOM 808 O O . THR A 1 105 ? -15.638 14.287 19.534 1.00 49.06 105 THR A O 1
ATOM 811 N N . ALA A 1 106 ? -14.965 15.439 17.743 1.00 46.09 106 ALA A N 1
ATOM 812 C CA . ALA A 1 106 ? -15.206 16.762 18.339 1.00 46.09 106 ALA A CA 1
ATOM 813 C C . ALA A 1 106 ? -16.550 17.423 17.970 1.00 46.09 106 ALA A C 1
ATOM 815 O O . ALA A 1 106 ? -16.704 18.626 18.175 1.00 46.09 106 ALA A O 1
ATOM 816 N N . GLN A 1 107 ? -17.530 16.687 17.430 1.00 42.88 107 GLN A N 1
ATOM 817 C CA . GLN A 1 107 ? -18.797 17.302 17.015 1.00 42.88 107 GLN A CA 1
ATOM 818 C C . GLN A 1 107 ? -20.029 16.444 17.313 1.00 42.88 107 GLN A C 1
ATOM 820 O O . GLN A 1 107 ? -20.783 16.087 16.417 1.00 42.88 107 GLN A O 1
ATOM 825 N N . THR A 1 108 ? -20.252 16.116 18.586 1.00 38.50 108 THR A N 1
ATOM 826 C CA . THR A 1 108 ? -21.601 15.854 19.125 1.00 38.50 108 THR A CA 1
ATOM 827 C C . THR A 1 108 ? -21.585 16.060 20.643 1.00 38.50 108 THR A C 1
ATOM 829 O O . THR A 1 108 ? -21.474 15.089 21.384 1.00 38.50 108 THR A O 1
ATOM 832 N N . LEU A 1 109 ? -21.662 17.315 21.093 1.00 36.28 109 LEU A N 1
ATOM 833 C CA . LEU A 1 109 ? -22.242 17.726 22.379 1.00 36.28 109 LEU A CA 1
ATOM 834 C C . LEU A 1 109 ? -22.857 19.117 22.202 1.00 36.28 109 LEU A C 1
ATOM 836 O O . LEU A 1 109 ? -22.148 19.989 21.652 1.00 36.28 109 LEU A O 1
#

Secondary structure (DSSP, 8-state):
-GGGG-----TT--HHHHHHHHHHHHHHHHHHHHHHHHHHHHHHHHHHHHHHHHHHHHHHHHHHTS---HHHHHHHHHHHHHHHHHHHHHHHHHHHHHHHHHHTTSS--

pLDDT: mean 86.06, std 13.64, range [36.28, 97.75]

Sequence (109 aa):
PRALSLRLSSQGVSAELEDLVDSFNRALDRVQSAYEHLEAFSADVAHELRTPLTTMISATEVELARERTVAELRDTLSGNLESLHQLTTMVNDMLFLARADQGGTAQTL

Radius of gyration: 24.34 Å; Cα contacts (8 Å, |Δi|>4): 29; chains: 1; bounding box: 54×30×65 Å

Organism: Hemiselmis andersenii (NCBI:txid464988)

Nearest PDB structures (foldseek):
  8e8m-assembly1_D  TM=6.883E-01  e=4.430E+00  Mycobacterium tubercu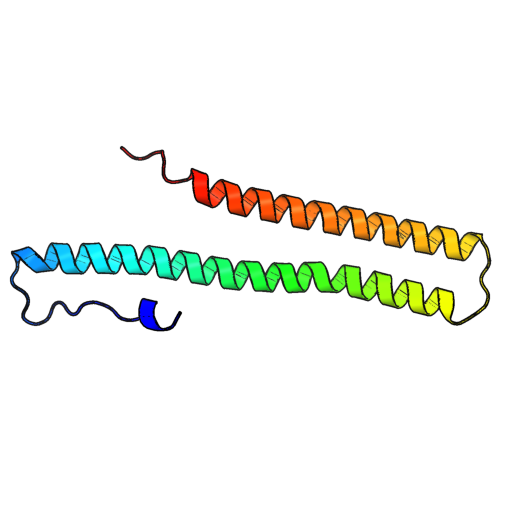losis